Protein 5E8B (pdb70)

InterPro domains:
  IPR004343 Plus-3 domain [PF03126] (243-345)
  IPR004343 Plus-3 domain [PS51360] (238-370)
  IPR004343 Plus-3 domain [SM00719] (238-347)
  IPR036128 Plus3-like superfamily [G3DSA:3.90.70.200] (239-367)
  IPR036128 Plus3-like superfamily [SSF159042] (241-369)

Nearest PDB structures (foldseek):
  5e8b-assembly2_B  TM=1.013E+00  e=3.128E-06  Saccharomyces cerevisiae S288C
  5emx-assembly1_A  TM=9.940E-01  e=3.845E-06  Saccharomyces cerevisiae S288C
  5e8b-assembly2_B  TM=1.020E+00  e=2.903E-07  Saccharomyces cerevisiae S288C
  5emx-assembly1_A  TM=1.018E+00  e=6.330E-07  Saccharomyces cerevisiae S288C

Secondary structure (DSSP, 8-state):
-PPPS--BTTTBSSHHHHHHHHHS-HHHHHHHHHHHHHHHHHHHHHHHHHHHT-/---S--BTTTBSSHHHHHHHTTS-HHHHHHHHHHHHHHHHHHHHHHHHHHH-

Foldseek 3Di:
DDDQCAPPVQQHNDVVRVVVLVPDPPVVSVVSSVVSVVVSVVVVVVVVVVVVVD/DDQCAPPVQQANDDVRVVVLVPDPPVVSVVSSVVSVVVRVVVVVVVVVVVVD

Organism: Saccharomyces cerevisiae (strain ATCC 204508 / S288c) (NCBI:txid559292)

Solvent-accessible surface area: 8019 Å² total; per-residue (Å²): 203,64,88,57,46,11,86,43,107,41,82,10,100,26,88,19,11,43,104,105,2,93,87,38,80,117,137,88,51,87,78,58,36,124,89,22,64,81,58,33,130,105,12,97,85,103,96,107,123,71,55,86,70,208,114,89,56,45,10,83,56,109,41,74,10,91,26,92,21,12,63,102,102,2,105,82,46,78,99,141,87,66,75,78,57,27,124,89,23,63,90,67,37,133,128,12,95,87,104,98,106,126,116,87,90,100

Structure (mmCIF, N/CA/C/O backbone):
data_5E8B
#
_entry.id   5E8B
#
_cell.length_a   93.868
_cell.length_b   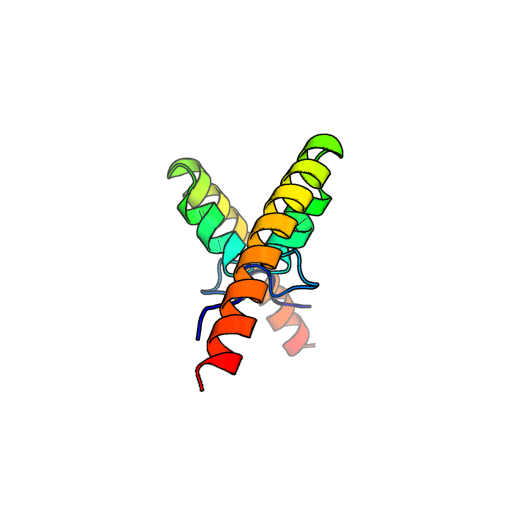93.868
_cell.length_c   75.344
_cell.angle_alpha   90.00
_cell.angle_beta   90.00
_cell.angle_gamma   120.00
#
_symmetry.space_group_name_H-M   'H 3 2'
#
loop_
_entity.id
_entity.type
_entity.pdbx_description
1 polymer 'RNA polymerase-associated protein RTF1'
2 non-polymer 'SODIUM ION'
3 non-polymer BENZAMIDINE
4 water water
#
loop_
_atom_site.group_PDB
_atom_site.id
_atom_site.type_symbol
_atom_site.label_atom_id
_atom_site.label_alt_id
_atom_site.label_comp_id
_atom_site.label_asym_id
_atom_site.label_entity_id
_atom_site.label_seq_id
_atom_site.pdbx_PDB_ins_code
_atom_site.Cartn_x
_atom_site.Cartn_y
_atom_site.Cartn_z
_atom_site.occupancy
_atom_site.B_iso_or_equiv
_atom_site.auth_seq_id
_atom_site.auth_comp_id
_atom_site.auth_asym_id
_atom_site.auth_atom_id
_atom_site.pdbx_PDB_model_num
ATOM 1 N N . GLU A 1 3 ? 78.951 42.124 13.038 1.00 44.92 75 GLU A N 1
ATOM 2 C CA . GLU A 1 3 ? 78.242 42.939 12.046 1.00 44.30 75 GLU A CA 1
ATOM 3 C C . GLU A 1 3 ? 78.319 44.431 12.352 1.00 46.87 75 GLU A C 1
ATOM 4 O O . GLU A 1 3 ? 77.989 44.874 13.453 1.00 50.42 75 GLU A O 1
ATOM 15 N N . GLU A 1 4 ? 78.740 45.195 11.350 1.00 45.74 76 GLU A N 1
ATOM 16 C CA . GLU A 1 4 ? 78.937 46.635 11.457 1.00 44.45 76 GLU A CA 1
ATOM 17 C C . GLU A 1 4 ? 77.742 47.366 10.854 1.00 43.58 76 GLU A C 1
ATOM 18 O O . GLU A 1 4 ? 77.227 46.979 9.795 1.00 41.51 76 GLU A O 1
ATOM 30 N N . ALA A 1 5 ? 77.309 48.432 11.526 1.00 41.05 77 ALA A N 1
ATOM 31 C CA . ALA A 1 5 ? 76.153 49.186 11.053 1.00 34.50 77 ALA A CA 1
ATOM 32 C C . ALA A 1 5 ? 76.481 49.980 9.788 1.00 31.61 77 ALA A C 1
ATOM 33 O O . ALA A 1 5 ? 77.513 50.667 9.692 1.00 32.63 77 ALA A O 1
ATOM 40 N N . ASN A 1 6 ? 75.591 49.870 8.820 1.00 27.89 78 ASN A N 1
ATOM 41 C CA . ASN A 1 6 ? 75.626 50.671 7.611 1.00 27.94 78 ASN A CA 1
ATOM 42 C C . ASN A 1 6 ? 75.501 52.149 7.965 1.00 27.48 78 ASN A C 1
ATOM 43 O O . ASN A 1 6 ? 74.475 52.560 8.531 1.00 27.00 78 ASN A O 1
ATOM 54 N N . PRO A 1 7 ? 76.492 52.978 7.650 1.00 26.94 79 PRO A N 1
ATOM 55 C CA . PRO A 1 7 ? 76.411 54.385 8.053 1.00 27.29 79 PRO A CA 1
ATOM 56 C C . PRO A 1 7 ? 75.437 55.210 7.234 1.00 25.20 79 PRO A C 1
ATOM 57 O O . PRO A 1 7 ? 74.991 56.262 7.716 1.00 27.64 79 PRO A O 1
ATOM 68 N N . PHE A 1 8 ? 7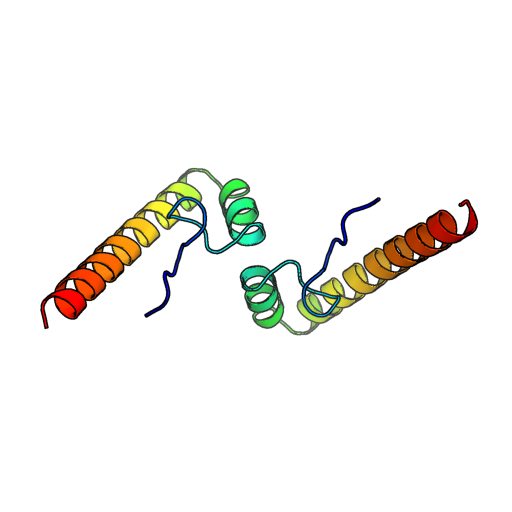5.098 54.784 6.017 1.00 23.78 80 PHE A N 1
ATOM 69 C CA . PHE A 1 8 ? 74.210 55.550 5.139 1.00 23.44 80 PHE A CA 1
ATOM 70 C C . PHE A 1 8 ? 73.199 54.605 4.511 1.00 25.04 80 PHE A C 1
ATOM 71 O O . PHE A 1 8 ? 73.252 54.307 3.311 1.00 27.24 80 PHE A O 1
ATOM 88 N N . PRO A 1 9 ? 72.245 54.111 5.306 1.00 26.37 81 PRO A N 1
ATOM 89 C CA . PRO A 1 9 ? 71.344 53.069 4.812 1.00 27.29 81 PRO A CA 1
ATOM 90 C C . PRO A 1 9 ? 70.267 53.584 3.875 1.00 29.60 81 PRO A C 1
ATOM 91 O O . PRO A 1 9 ? 69.591 52.759 3.237 1.00 34.88 81 PRO A O 1
ATOM 102 N N . LEU A 1 10 ? 70.088 54.905 3.761 1.00 27.51 82 LEU A N 1
ATOM 103 C CA . LEU A 1 10 ? 69.067 55.461 2.878 1.00 26.58 82 LEU A CA 1
ATOM 104 C C . LEU A 1 10 ? 69.694 55.774 1.519 1.00 30.44 82 LEU A C 1
ATOM 105 O O . LEU A 1 10 ? 70.517 56.695 1.383 1.00 27.37 82 LEU A O 1
ATOM 121 N N . GLU A 1 11 ? 69.316 54.985 0.522 1.00 30.32 83 GLU A N 1
ATOM 122 C CA . GLU A 1 11 ? 69.757 55.163 -0.854 1.00 34.27 83 GLU A CA 1
ATOM 123 C C . GLU A 1 11 ? 71.275 55.142 -0.981 1.00 32.49 83 GLU A C 1
ATOM 124 O O . GLU A 1 11 ? 71.835 55.683 -1.944 1.00 33.97 83 GLU A O 1
ATOM 136 N N . GLY A 1 12 ? 71.945 54.497 -0.028 1.00 31.32 84 GLY A N 1
ATOM 137 C CA . GLY A 1 12 ? 73.376 54.344 -0.064 1.00 30.77 84 GLY A CA 1
ATOM 138 C C . GLY A 1 12 ? 74.170 55.595 0.220 1.00 26.96 84 GLY A C 1
ATOM 139 O O . GLY A 1 12 ? 75.401 55.546 0.140 1.00 30.47 84 GLY A O 1
ATOM 143 N N . LYS A 1 13 ? 73.524 56.711 0.567 1.00 25.15 85 LYS A N 1
ATOM 144 C CA . LYS A 1 13 ? 74.273 57.949 0.760 1.00 26.52 85 LYS A CA 1
ATOM 145 C C . LYS A 1 13 ? 73.699 58.882 1.820 1.00 24.94 85 LYS A C 1
ATOM 146 O O . LYS A 1 13 ? 74.328 59.900 2.120 1.00 26.54 85 LYS A O 1
ATOM 165 N N . TYR A 1 14 ? 72.539 58.554 2.407 1.00 24.81 86 TYR A N 1
ATOM 166 C CA . TYR A 1 14 ? 71.931 59.366 3.458 1.00 23.44 86 TYR A CA 1
ATOM 167 C C . TYR A 1 14 ? 71.688 58.539 4.716 1.00 24.35 86 TYR A C 1
ATOM 168 O O . TYR A 1 14 ? 71.547 57.313 4.663 1.00 25.59 86 TYR A O 1
ATOM 186 N N . LYS A 1 15 ? 71.669 59.231 5.860 1.00 23.25 87 LYS A N 1
ATOM 187 C CA . LYS A 1 15 ? 71.450 58.581 7.150 1.00 22.95 87 LYS A CA 1
ATOM 188 C C . LYS A 1 15 ? 69.977 58.270 7.376 1.00 24.99 87 LYS A C 1
ATOM 189 O O . LYS A 1 15 ? 69.640 57.235 7.960 1.00 27.84 87 LYS A O 1
ATOM 208 N N . ASP A 1 16 ? 69.107 59.176 6.929 1.00 24.61 88 ASP A N 1
ATOM 209 C CA . ASP A 1 16 ? 67.670 59.165 7.153 1.00 24.66 88 ASP A CA 1
ATOM 210 C C . ASP A 1 16 ? 67.092 60.364 6.399 1.00 23.99 88 ASP A C 1
ATOM 211 O O . ASP A 1 16 ? 67.832 61.071 5.699 1.00 23.44 88 ASP A O 1
ATOM 220 N N . GLU A 1 17 ? 65.780 60.593 6.498 1.00 26.20 89 GLU A N 1
ATOM 221 C CA . GLU A 1 17 ? 65.151 61.593 5.635 1.00 28.47 89 GLU A CA 1
ATOM 222 C C . GLU A 1 17 ? 65.590 63.017 5.976 1.00 25.50 89 GLU A C 1
ATOM 223 O O . GLU A 1 17 ? 65.722 63.854 5.074 1.00 28.32 89 GLU A O 1
ATOM 235 N N . SER A 1 18 ? 65.796 63.343 7.258 1.00 23.88 90 SER A N 1
ATOM 236 C CA . SER A 1 18 ? 66.169 64.723 7.549 1.00 24.47 90 SER A CA 1
ATOM 237 C C . SER A 1 18 ? 67.589 65.001 7.083 1.00 24.58 90 SER A C 1
ATOM 238 O O . SER A 1 18 ? 67.904 66.137 6.689 1.00 24.99 90 SER A O 1
ATOM 246 N N . ASP A 1 19 ? 68.451 63.979 7.116 1.00 24.05 91 ASP A N 1
ATOM 247 C CA . ASP A 1 19 ? 69.788 64.109 6.557 1.00 23.31 91 ASP A CA 1
ATOM 248 C C . ASP A 1 19 ? 69.727 64.307 5.048 1.00 22.38 91 ASP A C 1
ATOM 249 O O . ASP A 1 19 ? 70.427 65.167 4.499 1.00 24.44 91 ASP A O 1
ATOM 258 N N . ARG A 1 20 ? 68.874 63.544 4.365 1.00 24.62 92 ARG A N 1
ATOM 259 C CA . ARG A 1 20 ? 68.688 63.751 2.937 1.00 25.72 92 ARG A CA 1
ATOM 260 C C . ARG A 1 20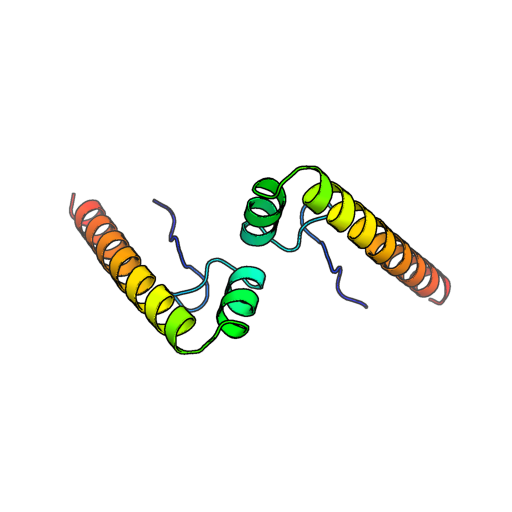 ? 68.252 65.180 2.645 1.00 25.02 92 ARG A C 1
ATOM 261 O O . ARG A 1 20 ? 68.801 65.833 1.745 1.00 26.62 92 ARG A O 1
ATOM 282 N N . GLU A 1 21 ? 67.225 65.662 3.360 1.00 25.57 93 GLU A N 1
ATOM 283 C CA . GLU A 1 21 ? 66.720 67.007 3.112 1.00 27.06 93 GLU A CA 1
ATOM 284 C C . GLU A 1 21 ? 67.797 68.043 3.367 1.00 28.09 93 GLU A C 1
ATOM 285 O O . GLU A 1 21 ? 67.912 69.031 2.629 1.00 30.43 93 GLU A O 1
ATOM 297 N N . HIS A 1 22 ? 68.602 67.830 4.400 1.00 26.28 94 HIS A N 1
ATOM 298 C CA . HIS A 1 22 ? 69.693 68.759 4.689 1.00 25.54 94 HIS A CA 1
ATOM 299 C C . HIS A 1 22 ? 70.706 68.797 3.548 1.00 26.52 94 HIS A C 1
ATOM 300 O O . HIS A 1 22 ? 71.047 69.873 3.037 1.00 29.81 94 HIS A O 1
ATOM 314 N N . LEU A 1 23 ? 71.223 67.636 3.146 1.00 26.81 95 LEU A N 1
ATOM 315 C CA . LEU A 1 23 ? 72.202 67.622 2.065 1.00 26.99 95 LEU A CA 1
ATOM 316 C C . LEU A 1 23 ? 71.624 68.232 0.798 1.00 30.49 95 LEU A C 1
ATOM 317 O O . LEU A 1 23 ? 72.304 68.990 0.091 1.00 29.83 95 LEU A O 1
ATOM 333 N N . GLU A 1 24 ? 70.368 67.924 0.499 1.00 34.54 96 GLU A N 1
ATOM 334 C CA . GLU A 1 24 ? 69.761 68.428 -0.719 1.00 37.05 96 GLU A CA 1
ATOM 335 C C . GLU A 1 24 ? 69.529 69.929 -0.660 1.00 35.98 96 GLU A C 1
ATOM 336 O O . GLU A 1 24 ? 69.356 70.554 -1.710 1.00 40.14 96 GLU A O 1
ATOM 348 N N . SER A 1 25 ? 69.579 70.531 0.528 1.00 34.90 97 SER A N 1
ATOM 349 C CA . SER A 1 25 ? 69.446 71.977 0.662 1.00 38.73 97 SER A CA 1
ATOM 350 C C . SER A 1 25 ? 70.775 72.716 0.567 1.00 36.99 97 SER A C 1
ATOM 351 O O . SER A 1 25 ? 70.773 73.950 0.484 1.00 40.30 97 SER A O 1
ATOM 359 N N . LEU A 1 26 ? 71.902 72.006 0.571 1.00 33.40 98 LEU A N 1
ATOM 360 C CA . LEU A 1 26 ? 73.199 72.658 0.581 1.00 31.56 98 LEU A CA 1
ATOM 361 C C . LEU A 1 26 ? 73.572 73.178 -0.799 1.00 32.79 98 LEU A C 1
ATOM 362 O O . LEU A 1 26 ? 73.029 72.729 -1.812 1.00 34.39 98 LEU A O 1
ATOM 378 N N . PRO A 1 27 ? 74.519 74.111 -0.872 1.00 31.61 99 PRO A N 1
ATOM 379 C CA . PRO A 1 27 ? 75.066 74.488 -2.178 1.00 30.76 99 PRO A CA 1
ATOM 380 C C . PRO A 1 27 ? 75.730 73.296 -2.849 1.00 29.56 99 PRO A C 1
ATOM 381 O O . PRO A 1 27 ? 76.162 72.343 -2.193 1.00 29.18 99 PRO A O 1
ATOM 392 N N . GLU A 1 28 ? 75.812 73.365 -4.179 1.00 30.43 100 GLU A N 1
ATOM 393 C CA . GLU A 1 28 ? 76.326 72.241 -4.960 1.00 32.00 100 GLU A CA 1
ATOM 394 C C . GLU A 1 28 ? 77.700 71.775 -4.469 1.00 27.48 100 GLU A C 1
ATOM 395 O O . GLU A 1 28 ? 77.924 70.574 -4.290 1.00 28.15 100 GLU A O 1
ATOM 407 N N . MET A 1 29 ? 78.651 72.702 -4.296 1.00 28.87 101 MET A N 1
ATOM 408 C CA . MET A 1 29 ? 80.009 72.290 -3.941 1.00 30.01 101 MET A CA 1
ATOM 409 C C . MET A 1 29 ? 80.031 71.528 -2.624 1.00 29.10 101 MET A C 1
ATOM 410 O O . MET A 1 29 ? 80.710 70.499 -2.499 1.00 28.22 101 MET A O 1
ATOM 424 N N . GLU A 1 30 ? 79.309 72.031 -1.625 1.00 27.25 102 GLU A N 1
ATOM 425 C CA . GLU A 1 30 ? 79.269 71.366 -0.333 1.00 25.14 102 GLU A CA 1
ATOM 426 C C . GLU A 1 30 ? 78.601 70.008 -0.452 1.00 25.71 102 GLU A C 1
ATOM 427 O O . GLU A 1 30 ? 79.103 69.014 0.085 1.00 25.21 102 GLU A O 1
ATOM 439 N N . ARG A 1 31 ? 77.469 69.941 -1.164 1.00 26.00 103 ARG A N 1
ATOM 440 C CA . ARG A 1 31 ? 76.763 68.669 -1.296 1.00 24.85 103 ARG A CA 1
ATOM 441 C C . ARG A 1 31 ? 77.637 67.628 -1.989 1.00 23.64 103 ARG A C 1
ATOM 442 O O . ARG A 1 31 ? 77.743 66.481 -1.530 1.00 23.21 103 ARG A O 1
ATOM 463 N N . GLU A 1 32 ? 78.276 68.004 -3.102 1.00 25.64 104 GLU A N 1
ATOM 464 C CA . GLU A 1 32 ? 79.066 67.023 -3.843 1.00 25.96 104 GLU A CA 1
ATOM 465 C C . GLU A 1 32 ? 80.302 66.609 -3.054 1.00 23.98 104 GLU A C 1
ATOM 466 O O . GLU A 1 32 ? 80.754 65.460 -3.173 1.00 24.32 104 GLU A O 1
ATOM 478 N N . THR A 1 33 ? 80.843 67.513 -2.228 1.00 23.15 105 THR A N 1
ATOM 479 C CA . THR A 1 33 ? 81.971 67.152 -1.376 1.00 21.98 105 THR A CA 1
ATOM 480 C C . THR A 1 33 ? 81.545 66.126 -0.334 1.00 22.08 105 THR A C 1
ATOM 481 O O . THR A 1 33 ? 82.217 65.102 -0.138 1.00 22.75 105 THR A O 1
ATOM 492 N N . LEU A 1 34 ? 80.430 66.378 0.347 1.00 22.93 106 LEU A N 1
ATOM 493 C CA . LEU A 1 34 ? 79.950 65.420 1.337 1.00 21.90 106 LEU A CA 1
ATOM 494 C C . LEU A 1 34 ? 79.588 64.082 0.697 1.00 22.39 106 LEU A C 1
ATOM 495 O O . LEU A 1 34 ? 79.850 63.026 1.279 1.00 22.71 106 LEU A O 1
ATOM 511 N N . LEU A 1 35 ? 78.979 64.090 -0.498 1.00 22.24 107 LEU A N 1
ATOM 512 C CA . LEU A 1 35 ? 78.666 62.812 -1.144 1.00 22.15 107 LEU A CA 1
ATOM 513 C C . LEU A 1 35 ? 79.929 62.053 -1.517 1.00 21.84 107 LEU A C 1
ATOM 514 O O . LEU A 1 35 ? 79.971 60.815 -1.410 1.00 22.94 107 LEU A O 1
ATOM 530 N N . PHE A 1 36 ? 80.976 62.766 -1.942 1.00 21.28 108 PHE A N 1
ATOM 531 C CA . PHE A 1 36 ? 82.255 62.103 -2.170 1.00 20.58 108 PHE A CA 1
ATOM 532 C C . PHE A 1 36 ? 82.800 61.495 -0.878 1.00 22.66 108 PHE A C 1
ATOM 533 O O . PHE A 1 36 ? 83.198 60.318 -0.849 1.00 21.41 108 PHE A O 1
ATOM 550 N N . GLU A 1 37 ? 82.842 62.284 0.200 1.00 21.59 109 GLU A N 1
ATOM 551 C CA . GLU A 1 37 ? 83.261 61.754 1.497 1.00 20.49 109 GLU A CA 1
ATOM 552 C C . GLU A 1 37 ? 82.503 60.477 1.839 1.00 21.14 109 GLU A C 1
ATOM 553 O O . GLU A 1 37 ? 83.094 59.467 2.254 1.00 22.41 109 GLU A O 1
ATOM 565 N N . ARG A 1 38 ? 81.180 60.509 1.678 1.00 20.54 110 ARG A N 1
ATOM 566 C CA . ARG A 1 38 ? 80.359 59.366 2.044 1.00 20.07 110 ARG A CA 1
ATOM 567 C C . ARG A 1 38 ? 80.607 58.168 1.135 1.00 21.04 110 ARG A C 1
ATOM 568 O O . ARG A 1 38 ? 80.545 57.017 1.597 1.00 21.99 110 ARG A O 1
ATOM 589 N N . SER A 1 39 ? 80.902 58.404 -0.144 1.00 21.67 111 SER A N 1
ATOM 590 C CA . SER A 1 39 ? 81.199 57.285 -1.029 1.00 21.67 111 SER A CA 1
ATOM 591 C C . SER A 1 39 ? 82.471 56.575 -0.589 1.00 20.00 111 SER A C 1
ATOM 592 O O . SER A 1 39 ? 82.580 55.350 -0.744 1.00 23.14 111 SER A O 1
ATOM 600 N N . GLN A 1 40 ? 83.427 57.312 -0.011 1.00 20.79 112 GLN A N 1
ATOM 601 C CA . GLN A 1 40 ? 84.635 56.677 0.520 1.00 22.89 112 GLN A CA 1
ATOM 602 C C . GLN A 1 40 ? 84.310 55.842 1.750 1.00 22.51 112 GLN A C 1
ATOM 603 O O . GLN A 1 40 ? 84.817 54.726 1.914 1.00 23.99 112 GLN A O 1
ATOM 617 N N . ILE A 1 41 ? 83.529 56.417 2.666 1.00 23.03 113 ILE A N 1
ATOM 618 C CA . ILE A 1 41 ? 83.109 55.705 3.867 1.00 22.69 113 ILE A CA 1
ATOM 619 C C . ILE A 1 41 ? 82.399 54.412 3.487 1.00 23.66 113 ILE A C 1
ATOM 620 O O . ILE A 1 41 ? 82.641 53.350 4.074 1.00 25.28 113 ILE A O 1
ATOM 636 N N . MET A 1 42 ? 81.512 54.485 2.490 1.00 20.75 114 MET A N 1
ATOM 637 C CA . MET A 1 42 ? 80.729 53.326 2.085 1.00 20.02 114 MET A CA 1
ATOM 638 C C . MET A 1 42 ? 81.586 52.255 1.413 1.00 21.13 114 MET A C 1
ATOM 639 O O . MET A 1 42 ? 81.315 51.054 1.573 1.00 23.36 114 MET A O 1
ATOM 653 N N . GLN A 1 43 ? 82.600 52.660 0.637 1.00 22.86 115 GLN A N 1
ATOM 654 C CA . GLN A 1 43 ? 83.507 51.676 0.057 1.00 22.04 115 GLN A CA 1
ATOM 655 C C . GLN A 1 43 ? 84.235 50.901 1.152 1.00 22.86 115 GLN A C 1
ATOM 656 O O . GLN A 1 43 ? 84.379 49.672 1.071 1.00 24.21 115 GLN A O 1
ATOM 670 N N . LYS A 1 44 ? 84.715 51.611 2.181 1.00 22.98 116 LYS A N 1
ATOM 671 C CA . LYS A 1 44 ? 85.414 50.949 3.276 1.00 23.95 116 LYS A CA 1
ATOM 672 C C . LYS A 1 44 ? 84.466 50.050 4.058 1.00 23.01 116 LYS A C 1
ATOM 673 O O . LYS A 1 44 ? 84.842 48.935 4.447 1.00 24.37 116 LYS A O 1
ATOM 692 N N . TYR A 1 45 ? 83.233 50.515 4.292 1.00 24.36 117 TYR A N 1
ATOM 693 C CA . TYR A 1 45 ? 82.225 49.689 4.949 1.00 24.01 117 TYR A CA 1
ATOM 694 C C . TYR A 1 45 ? 81.963 48.419 4.156 1.00 24.17 117 TYR A C 1
ATOM 695 O O . TYR A 1 45 ? 81.919 47.317 4.718 1.00 23.29 117 TYR A O 1
ATOM 713 N N . GLN A 1 46 ? 81.798 48.551 2.839 1.00 23.76 118 GLN A N 1
ATOM 714 C CA . GLN A 1 46 ? 81.482 47.384 2.017 1.00 21.20 118 GLN A CA 1
ATOM 715 C C . GLN A 1 46 ? 82.679 46.442 1.911 1.00 23.01 118 GLN A C 1
ATOM 716 O O . GLN A 1 46 ? 82.514 45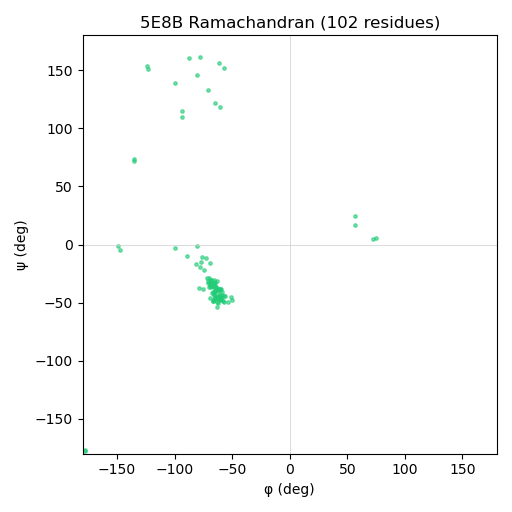.211 1.897 1.00 24.13 118 GLN A O 1
ATOM 730 N N . GLU A 1 47 ? 83.891 46.998 1.838 1.00 23.09 119 GLU A N 1
ATOM 731 C CA . GLU A 1 47 ? 85.088 46.164 1.848 1.00 23.26 119 GLU A CA 1
ATOM 732 C C . GLU A 1 47 ? 85.164 45.333 3.128 1.00 23.42 119 GLU A C 1
ATOM 733 O O . GLU A 1 47 ? 85.419 44.122 3.080 1.00 25.05 119 GLU A O 1
ATOM 745 N N . ARG A 1 48 ? 84.928 45.963 4.287 1.00 23.89 120 ARG A N 1
ATOM 746 C CA . ARG A 1 48 ? 84.982 45.226 5.547 1.00 25.46 120 ARG A CA 1
ATOM 747 C C . ARG A 1 48 ? 83.893 44.162 5.607 1.00 26.54 120 ARG A C 1
ATOM 748 O O . ARG A 1 48 ? 84.110 43.066 6.146 1.00 27.55 120 ARG A O 1
ATOM 769 N N . LYS A 1 49 ? 82.721 44.462 5.049 1.00 25.21 121 LYS A N 1
ATOM 770 C CA . LYS A 1 49 ? 81.634 43.490 5.027 1.00 25.97 121 LYS A CA 1
ATOM 771 C C . LYS A 1 49 ? 81.991 42.289 4.161 1.00 26.90 121 LYS A C 1
ATOM 772 O O . LYS A 1 49 ? 81.709 41.139 4.527 1.00 27.93 121 LYS A O 1
ATOM 791 N N . LEU A 1 50 ? 82.624 42.539 3.015 1.00 24.46 122 LEU A N 1
ATOM 792 C CA . LEU A 1 50 ? 83.101 41.460 2.159 1.00 24.53 122 LEU A CA 1
ATOM 793 C C . LEU A 1 50 ? 84.117 40.588 2.889 1.00 26.33 122 LEU A C 1
ATOM 794 O O . LEU A 1 50 ? 84.039 39.349 2.861 1.00 27.65 122 LEU A O 1
ATOM 810 N N . PHE A 1 51 ? 85.087 41.218 3.548 1.00 24.72 1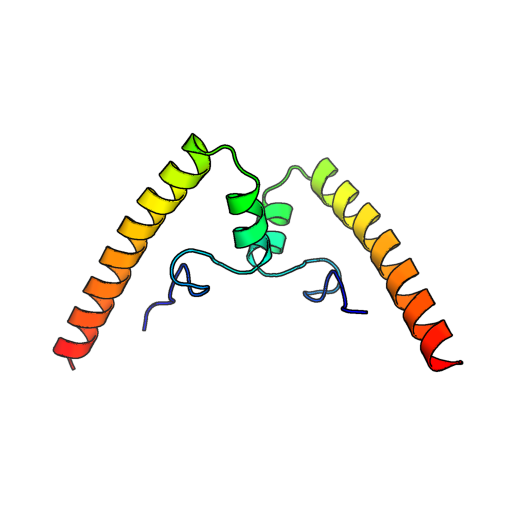23 PHE A N 1
ATOM 811 C CA . PHE A 1 51 ? 86.100 40.440 4.249 1.00 27.27 123 PHE A CA 1
ATOM 812 C C . PHE A 1 51 ? 85.480 39.616 5.376 1.00 25.93 123 PHE A C 1
ATOM 813 O O . PHE A 1 51 ? 85.882 38.470 5.602 1.00 30.81 123 PHE A O 1
ATOM 830 N N . ARG A 1 52 ? 84.485 40.165 6.077 1.00 28.18 124 ARG A N 1
ATOM 831 C CA . ARG A 1 52 ? 83.797 39.387 7.107 1.00 30.84 124 ARG A CA 1
ATOM 832 C C . ARG A 1 52 ? 83.109 38.164 6.512 1.00 31.44 124 ARG A C 1
ATOM 833 O O . ARG A 1 52 ? 83.155 37.076 7.093 1.00 33.17 124 ARG A O 1
ATOM 854 N N . ALA A 1 53 ? 82.447 38.329 5.367 1.00 30.66 125 ALA A N 1
ATOM 855 C CA . ALA A 1 53 ? 81.805 37.193 4.714 1.00 31.79 125 ALA A CA 1
ATOM 856 C C . ALA A 1 53 ? 82.823 36.118 4.343 1.00 28.75 125 ALA A C 1
ATOM 857 O O . ALA A 1 53 ? 82.552 34.923 4.485 1.00 34.26 125 ALA A O 1
ATOM 864 N N . ALA A 1 54 ? 84.010 36.525 3.881 1.00 28.69 126 ALA A N 1
ATOM 865 C CA . ALA A 1 54 ? 85.019 35.563 3.449 1.00 30.80 126 ALA A CA 1
ATOM 866 C C . ALA A 1 54 ? 85.645 34.823 4.621 1.00 35.43 126 ALA A C 1
ATOM 867 O O . ALA A 1 54 ? 86.115 33.685 4.459 1.00 36.14 126 ALA A O 1
ATOM 874 N N . GLY A 1 55 ? 85.700 35.462 5.789 1.00 36.82 127 GLY A N 1
ATOM 875 C CA . GLY A 1 55 ? 86.279 34.859 6.969 1.00 42.44 127 GLY A CA 1
ATOM 876 C C . GLY A 1 55 ? 85.369 33.905 7.694 1.00 49.78 127 GLY A C 1
ATOM 877 O O . GLY A 1 55 ? 85.775 33.315 8.700 1.00 51.98 127 GLY A O 1
ATOM 881 N N . ARG A 1 56 ? 84.144 33.732 7.207 1.00 53.14 128 ARG A N 1
ATOM 882 C CA . ARG A 1 56 ? 83.217 32.765 7.782 1.00 59.39 128 ARG A CA 1
ATOM 883 C C . ARG A 1 56 ? 83.319 31.411 7.080 1.00 62.23 128 ARG A C 1
ATOM 884 O O . ARG A 1 56 ? 83.934 30.471 7.602 1.00 65.32 128 ARG A O 1
ATOM 905 N N . GLU B 1 4 ? 47.422 63.360 8.072 1.00 52.54 76 GLU B N 1
ATOM 906 C CA . GLU B 1 4 ? 48.559 64.188 8.393 1.00 51.91 76 GLU B CA 1
ATOM 907 C C . GLU B 1 4 ? 49.568 63.419 9.206 1.00 51.15 76 GLU B C 1
ATOM 908 O O . GLU B 1 4 ? 49.270 62.841 10.231 1.00 52.15 76 GLU B O 1
ATOM 919 N N . ALA B 1 5 ? 50.791 63.395 8.722 1.00 50.27 77 ALA B N 1
ATOM 920 C CA . ALA B 1 5 ? 51.834 62.656 9.395 1.00 48.64 77 ALA B CA 1
ATOM 921 C C . ALA B 1 5 ? 52.407 63.442 10.576 1.00 45.10 77 ALA B C 1
ATOM 922 O O . ALA B 1 5 ? 52.486 64.636 10.543 1.00 47.62 77 ALA B O 1
ATOM 929 N N . ASN B 1 6 ? 52.786 62.717 11.598 1.00 42.70 78 ASN B N 1
ATOM 930 C CA . ASN B 1 6 ? 53.402 63.282 12.783 1.00 38.64 78 ASN B CA 1
ATOM 931 C C . ASN B 1 6 ? 54.725 63.881 12.382 1.00 36.30 78 ASN B C 1
ATOM 932 O O . ASN B 1 6 ? 55.554 63.205 11.865 1.00 38.81 78 ASN B O 1
ATOM 943 N N . PRO B 1 7 ? 54.911 65.161 12.625 1.00 35.14 79 PRO B N 1
ATOM 944 C CA . PRO B 1 7 ? 56.151 65.795 12.159 1.00 32.81 79 PRO B CA 1
ATOM 945 C C . PRO B 1 7 ? 57.367 65.510 13.026 1.00 33.13 79 PRO B C 1
ATOM 946 O O . PRO B 1 7 ? 58.489 65.712 12.550 1.00 34.02 79 PRO B O 1
ATOM 957 N N . PHE B 1 8 ? 57.185 65.091 14.280 1.00 30.08 80 PHE B N 1
ATOM 958 C CA . PHE B 1 8 ? 58.294 64.807 15.191 1.00 31.39 80 PHE B CA 1
ATOM 959 C C . PHE B 1 8 ? 58.014 63.498 15.916 1.00 34.71 80 PHE B C 1
ATOM 960 O O . PHE B 1 8 ? 57.692 63.474 17.110 1.00 36.74 80 PHE B O 1
ATOM 977 N N . PRO B 1 9 ? 58.140 62.374 15.205 1.00 35.00 81 PRO B N 1
ATOM 978 C CA . PRO B 1 9 ? 57.741 61.087 15.790 1.00 37.83 81 PRO B CA 1
ATOM 979 C C . PRO B 1 9 ? 58.734 60.503 16.780 1.00 40.66 81 PRO B C 1
ATOM 980 O O . PRO B 1 9 ? 58.365 59.572 17.509 1.00 46.40 81 PRO B O 1
ATOM 991 N N . LEU B 1 10 ? 59.976 60.993 16.819 1.00 36.98 82 LEU B N 1
ATOM 992 C CA . LEU B 1 10 ? 61.004 60.442 17.698 1.00 34.21 82 LEU B CA 1
ATOM 993 C C . LEU B 1 10 ? 61.011 61.236 19.001 1.00 35.30 82 LEU B C 1
ATOM 994 O O . LEU B 1 10 ? 61.317 62.437 19.011 1.00 35.45 82 LEU B O 1
ATOM 1010 N N . GLU B 1 11 ? 60.658 60.563 20.095 1.00 40.65 83 GLU B N 1
ATOM 1011 C CA . GLU B 1 11 ? 60.563 61.169 21.422 1.00 41.96 83 GLU B CA 1
ATOM 1012 C C . GLU B 1 11 ? 59.602 62.359 21.455 1.00 39.53 83 GLU B C 1
ATOM 1013 O O . GLU B 1 11 ? 59.659 63.178 22.382 1.00 40.18 83 GLU B O 1
ATOM 1025 N N . GLY B 1 12 ? 58.735 62.492 20.449 1.00 37.99 84 GLY B N 1
ATOM 1026 C CA . GLY B 1 12 ? 57.800 63.599 20.399 1.00 36.25 84 GLY B CA 1
ATOM 1027 C C . GLY B 1 12 ? 58.400 64.936 20.024 1.00 32.66 84 GLY B C 1
ATOM 1028 O O . GLY B 1 12 ? 57.694 65.946 20.061 1.00 34.74 84 GLY B O 1
ATOM 1032 N N . LYS B 1 13 ? 59.678 64.983 19.662 1.00 31.41 85 LYS B N 1
ATOM 1033 C CA . LYS B 1 13 ? 60.305 66.265 19.373 1.00 29.64 85 LYS B CA 1
ATOM 1034 C C . LYS B 1 13 ? 61.408 66.200 18.323 1.00 25.20 85 LYS B C 1
ATOM 1035 O O . LYS B 1 13 ? 61.953 67.252 17.982 1.00 25.23 85 LYS B O 1
ATOM 1054 N N . TYR B 1 14 ? 61.739 65.027 17.778 1.00 27.21 86 TYR B N 1
ATOM 1055 C CA . TYR B 1 14 ? 62.747 64.901 16.735 1.00 25.51 86 TYR B CA 1
ATOM 1056 C C . TYR B 1 14 ? 62.130 64.234 15.514 1.00 26.72 86 TYR B C 1
ATOM 1057 O O . TYR B 1 14 ? 61.180 63.455 15.627 1.00 28.38 86 TYR B O 1
ATOM 1075 N N . LYS B 1 15 ? 62.671 64.564 14.341 1.00 25.38 87 LYS B N 1
ATOM 1076 C CA . LYS B 1 15 ? 62.199 63.958 13.096 1.00 25.37 87 LYS B CA 1
ATOM 1077 C C . LYS B 1 15 ? 62.697 62.528 12.955 1.00 25.36 87 LYS B C 1
ATOM 1078 O O . LYS B 1 15 ? 61.971 61.646 12.467 1.00 28.62 87 LYS B O 1
ATOM 1097 N N . ASP B 1 16 ? 63.934 62.290 13.376 1.00 24.56 88 ASP B N 1
ATOM 1098 C CA . ASP B 1 16 ? 64.647 61.040 13.180 1.00 24.13 88 ASP B CA 1
ATOM 1099 C C . ASP B 1 16 ? 65.997 61.184 13.866 1.00 24.15 88 ASP B C 1
ATOM 1100 O O . ASP B 1 16 ? 66.278 62.221 14.494 1.00 23.70 88 ASP B O 1
ATOM 1109 N N . GLU B 1 17 ? 66.837 60.154 13.746 1.00 27.39 89 GLU B N 1
ATOM 1110 C CA . GLU B 1 17 ? 68.039 60.099 14.564 1.00 28.98 89 GLU B CA 1
ATOM 1111 C C . GLU B 1 17 ? 69.010 61.224 14.210 1.00 24.95 89 GLU B C 1
ATOM 1112 O O . GLU B 1 17 ? 69.588 61.844 15.106 1.00 27.66 89 GLU B O 1
ATOM 1124 N N . SER B 1 18 ? 69.214 61.516 12.923 1.00 24.29 90 SER B N 1
ATOM 1125 C CA . SER B 1 18 ? 70.200 62.551 12.601 1.00 23.52 90 SER B CA 1
ATOM 1126 C C . SER B 1 18 ? 69.705 63.934 13.013 1.00 24.74 90 SER B C 1
ATOM 1127 O O . SER B 1 18 ? 70.519 64.813 13.347 1.00 25.48 90 SER B O 1
ATOM 1135 N N . ASP B 1 19 ? 68.383 64.148 13.017 1.00 23.36 91 ASP B N 1
ATOM 1136 C CA . ASP B 1 19 ? 67.841 65.404 13.515 1.00 22.71 91 ASP B CA 1
ATOM 1137 C C . ASP B 1 19 ? 68.059 65.519 15.015 1.00 22.99 91 ASP B C 1
ATOM 11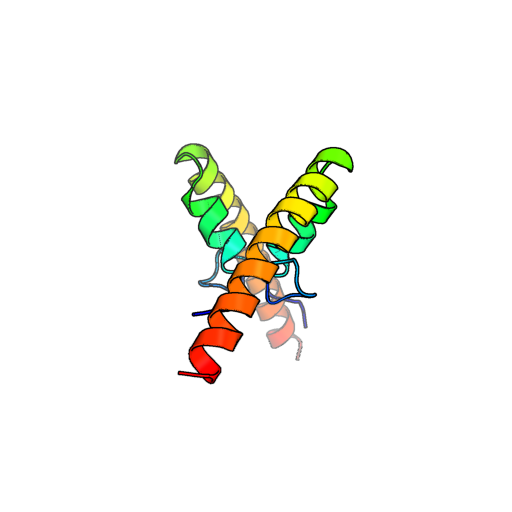38 O O . ASP B 1 19 ? 68.429 66.587 15.522 1.00 24.09 91 ASP B O 1
ATOM 1147 N N . ARG B 1 20 ? 67.849 64.424 15.740 1.00 25.34 92 ARG B N 1
ATOM 1148 C CA . ARG B 1 20 ? 68.111 64.442 17.171 1.00 25.83 92 ARG B CA 1
ATOM 1149 C C . ARG B 1 20 ? 69.574 64.764 17.445 1.00 26.39 92 ARG B C 1
ATOM 1150 O O . ARG B 1 20 ? 69.890 65.602 18.297 1.00 28.27 92 ARG B O 1
ATOM 1171 N N . GLU B 1 21 ? 70.481 64.080 1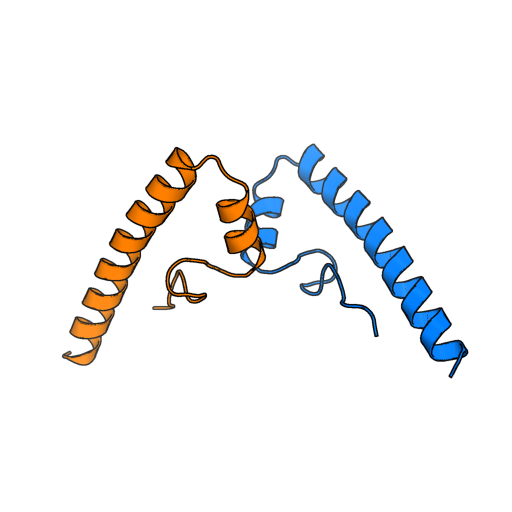6.743 1.00 25.95 93 GLU B N 1
ATOM 1172 C CA . GLU B 1 21 ? 71.906 64.304 16.922 1.00 27.49 93 GLU B CA 1
ATOM 1173 C C . GLU B 1 21 ? 72.270 65.748 16.618 1.00 24.82 93 GLU B C 1
ATOM 1174 O O . GLU B 1 21 ? 73.125 66.337 17.293 1.00 28.41 93 GLU B O 1
ATOM 1186 N N . HIS B 1 22 ? 71.645 66.329 15.595 1.00 22.78 94 HIS B N 1
ATOM 1187 C CA . HIS B 1 22 ? 71.909 67.732 15.267 1.00 23.44 94 HIS B CA 1
ATOM 1188 C C . HIS B 1 22 ? 71.480 68.652 16.412 1.00 26.54 94 HIS B C 1
ATOM 1189 O O . HIS B 1 22 ? 72.241 69.524 16.851 1.00 27.93 94 HIS B O 1
ATOM 1203 N N . LEU B 1 23 ? 70.256 68.477 16.910 1.00 24.64 95 LEU B N 1
ATOM 1204 C CA . LEU B 1 23 ? 69.804 69.339 17.993 1.00 25.98 95 LEU B CA 1
ATOM 1205 C C . LEU B 1 23 ? 70.666 69.154 19.236 1.00 30.19 95 LEU B C 1
ATOM 1206 O O . LEU B 1 23 ? 70.889 70.113 19.984 1.00 28.58 95 LEU B O 1
ATOM 1222 N N . GLU 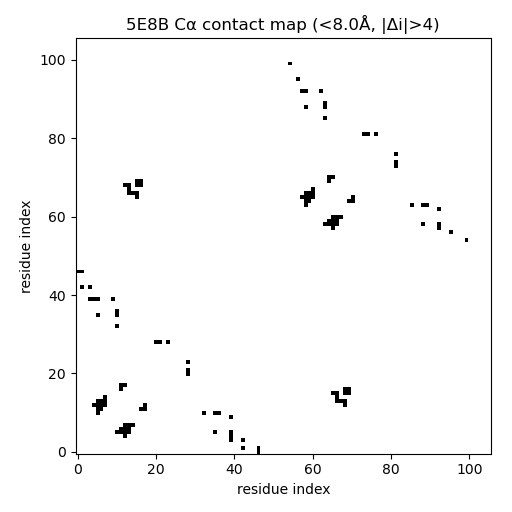B 1 24 ? 71.189 67.943 19.448 1.00 31.42 96 GLU B N 1
ATOM 1223 C CA . GLU B 1 24 ? 72.066 67.665 20.581 1.00 37.41 96 GLU B CA 1
ATOM 1224 C C . GLU B 1 24 ? 73.447 68.273 20.414 1.00 37.23 96 GLU B C 1
ATOM 1225 O O . GLU B 1 24 ? 74.230 68.273 21.369 1.00 42.11 96 GLU B O 1
ATOM 1237 N N . SER B 1 25 ? 73.770 68.754 19.223 1.00 34.83 97 SER B N 1
ATOM 1238 C CA . SER B 1 25 ? 75.051 69.376 18.951 1.00 35.24 97 SER B CA 1
ATOM 1239 C C . SER B 1 25 ? 74.972 70.895 18.965 1.00 34.80 97 SER B C 1
ATOM 1240 O O . SER B 1 25 ? 76.001 71.551 18.788 1.00 41.74 97 SER B O 1
ATOM 1248 N N . LEU B 1 26 ? 73.771 71.476 19.161 1.00 30.91 98 LEU B N 1
ATOM 1249 C CA . LEU B 1 26 ? 73.609 72.921 19.105 1.00 27.96 98 LEU B CA 1
ATOM 1250 C C . LEU B 1 26 ? 73.869 73.567 20.455 1.00 25.87 98 LEU B C 1
ATOM 1251 O O . LEU B 1 26 ? 73.793 72.918 21.494 1.00 27.69 98 LEU B O 1
ATOM 1267 N N . PRO B 1 27 ? 74.142 74.870 20.472 1.00 26.63 99 PRO B N 1
ATOM 1268 C CA . PRO B 1 27 ? 74.158 75.592 21.746 1.00 24.74 99 PRO B CA 1
ATOM 1269 C C . PRO B 1 27 ? 72.822 75.445 22.447 1.00 24.90 99 PRO B C 1
ATOM 1270 O O . PRO B 1 27 ? 71.772 75.310 21.811 1.00 28.61 99 PRO B O 1
ATOM 1281 N N . GLU B 1 28 ? 72.870 75.516 23.777 1.00 24.60 100 GLU B N 1
ATOM 1282 C CA . GLU B 1 28 ? 71.678 75.293 24.581 1.00 25.18 100 GLU B CA 1
ATOM 1283 C C . GLU B 1 28 ? 70.545 76.245 24.197 1.00 25.69 100 GLU B C 1
ATOM 1284 O O . GLU B 1 28 ? 69.388 75.818 24.077 1.00 24.51 100 GLU B O 1
ATOM 1296 N N . MET B 1 29 ? 70.841 77.534 23.995 1.00 27.26 101 MET B N 1
ATOM 1297 C CA . MET B 1 29 ? 69.760 78.477 23.685 1.00 28.28 101 MET B CA 1
ATOM 1298 C C . MET B 1 29 ? 69.047 78.112 22.391 1.00 25.81 101 MET B C 1
ATOM 1299 O O . MET B 1 29 ? 67.813 78.151 22.327 1.00 27.49 101 MET B O 1
ATOM 1313 N N . GLU B 1 30 ? 69.813 77.773 21.348 1.00 26.85 102 GLU B N 1
ATOM 1314 C CA . GLU B 1 30 ? 69.219 77.399 20.068 1.00 25.69 102 GLU B CA 1
ATOM 1315 C C . GLU B 1 30 ? 68.404 76.128 20.215 1.00 24.05 102 GLU B C 1
ATOM 1316 O O . GLU B 1 30 ? 67.272 76.039 19.724 1.00 26.90 102 GLU B O 1
ATOM 1328 N N . ARG B 1 31 ? 68.961 75.132 20.901 1.00 23.84 103 ARG B N 1
ATOM 1329 C CA . ARG B 1 31 ? 68.240 73.881 21.093 1.00 23.24 103 ARG B CA 1
ATOM 1330 C C . ARG B 1 31 ? 66.907 74.112 21.796 1.00 22.84 103 ARG B C 1
ATOM 1331 O O . ARG B 1 31 ? 65.872 73.598 21.367 1.00 23.46 103 ARG B O 1
ATOM 1352 N N . GLU B 1 32 ? 66.909 74.867 22.893 1.00 23.06 104 GLU B N 1
ATOM 1353 C CA . GLU B 1 32 ? 65.660 75.065 23.625 1.00 23.88 104 GLU B CA 1
ATOM 1354 C C . GLU B 1 32 ? 64.669 75.908 22.824 1.00 23.02 104 GLU B C 1
ATOM 1355 O O . GLU B 1 32 ? 63.453 75.720 22.945 1.00 24.44 104 GLU B O 1
ATOM 1367 N N . THR B 1 33 ? 65.158 76.822 21.988 1.00 23.67 105 THR B N 1
ATOM 1368 C CA . THR B 1 33 ? 64.257 77.577 21.122 1.00 21.57 105 THR B CA 1
ATOM 1369 C C . THR B 1 33 ? 63.596 76.662 20.097 1.00 19.77 105 THR B C 1
ATOM 1370 O O . THR B 1 33 ? 62.383 76.723 19.887 1.00 23.29 105 THR B O 1
ATOM 1381 N N . LEU B 1 34 ? 64.384 75.818 19.428 1.00 22.19 106 LEU B N 1
ATOM 1382 C CA . LEU B 1 34 ? 63.797 74.888 18.469 1.00 21.46 106 LEU B CA 1
ATOM 1383 C C . LEU B 1 34 ? 62.829 73.926 19.151 1.00 22.14 106 LEU B C 1
ATOM 1384 O O . LEU B 1 34 ? 61.767 73.616 18.604 1.00 22.78 106 LEU B O 1
ATOM 1400 N N . LEU B 1 35 ? 63.160 73.448 20.350 1.00 23.31 107 LEU B N 1
ATOM 1401 C CA . LEU B 1 35 ? 62.223 72.556 21.033 1.00 23.35 107 LEU B CA 1
ATOM 1402 C C . LEU B 1 35 ? 60.929 73.277 21.384 1.00 22.63 107 LEU B C 1
ATOM 1403 O O . LEU B 1 35 ? 59.842 72.686 21.310 1.00 23.14 107 LEU B O 1
ATOM 1419 N N . PHE B 1 36 ? 61.001 74.558 21.722 1.00 22.43 108 PHE B N 1
ATOM 1420 C CA . PHE B 1 36 ? 59.767 75.299 21.959 1.00 21.78 108 PHE B CA 1
ATOM 1421 C C . PHE B 1 36 ? 58.958 75.440 20.671 1.00 20.93 108 PHE B C 1
ATOM 1422 O O . PHE B 1 36 ? 57.742 75.171 20.642 1.00 21.38 108 PHE B O 1
ATOM 1439 N N . GLU B 1 37 ? 59.618 75.855 19.591 1.00 21.11 109 GLU B N 1
ATOM 1440 C CA . GLU B 1 37 ? 58.950 75.920 18.296 1.00 21.40 109 GLU B CA 1
ATOM 1441 C C . GLU B 1 37 ? 58.253 74.600 17.974 1.00 21.28 109 GLU B C 1
ATOM 1442 O O . GLU B 1 37 ? 57.104 74.577 17.501 1.00 21.90 109 GLU B O 1
ATOM 1454 N N . ARG B 1 38 ? 58.947 73.484 18.206 1.00 21.85 110 ARG B N 1
ATOM 1455 C CA . ARG B 1 38 ? 58.376 72.181 17.880 1.00 20.34 110 ARG B CA 1
ATOM 1456 C C . ARG B 1 38 ? 57.208 71.826 18.794 1.00 21.93 110 ARG B C 1
ATOM 1457 O O . ARG B 1 38 ? 56.255 71.169 18.352 1.00 22.77 110 ARG B O 1
ATOM 1478 N N . SER B 1 39 ? 57.237 72.267 20.056 1.00 22.35 111 SER B N 1
ATOM 1479 C CA . SER B 1 39 ? 56.119 71.974 20.943 1.00 21.78 111 SER B CA 1
ATOM 1480 C C . SER B 1 39 ? 54.860 72.689 20.467 1.00 20.83 111 SER B C 1
ATOM 1481 O O . SER B 1 39 ? 53.746 72.156 20.607 1.00 22.64 111 SER B O 1
ATOM 1489 N N . GLN B 1 40 ? 55.022 73.876 19.873 1.00 21.06 112 GLN B N 1
ATOM 1490 C CA . GLN B 1 40 ? 53.890 74.572 19.269 1.00 22.92 112 GLN B CA 1
ATOM 1491 C C . GLN B 1 40 ? 53.351 73.802 18.075 1.00 22.74 112 GLN B C 1
ATOM 1492 O O . GLN B 1 40 ? 52.132 73.663 17.906 1.00 23.99 112 GLN B O 1
ATOM 1506 N N . ILE B 1 41 ? 54.257 73.351 17.204 1.00 22.76 113 ILE B N 1
ATOM 1507 C CA . ILE B 1 41 ? 53.867 72.595 16.022 1.00 23.24 113 ILE B CA 1
ATOM 1508 C C . ILE B 1 41 ? 53.106 71.355 16.435 1.00 21.95 113 ILE B C 1
ATOM 1509 O O . ILE B 1 41 ? 52.067 71.019 15.855 1.00 25.01 113 ILE B O 1
ATOM 1525 N N . MET B 1 42 ? 53.600 70.665 17.464 1.00 22.64 114 MET B N 1
ATOM 1526 C CA . MET B 1 42 ? 52.971 69.433 17.912 1.00 22.88 114 MET B CA 1
ATOM 1527 C C . MET B 1 42 ? 51.619 69.676 18.567 1.00 22.49 114 MET B C 1
ATOM 1528 O O . MET B 1 42 ? 50.715 68.847 18.422 1.00 23.48 114 MET B O 1
ATOM 1542 N N . GLN B 1 43 ? 51.447 70.795 19.276 1.00 21.47 115 GLN B N 1
ATOM 1543 C CA . GLN B 1 43 ? 50.133 71.101 19.829 1.00 20.81 115 GLN B CA 1
ATOM 1544 C C . GLN B 1 43 ? 49.109 71.297 18.711 1.00 22.05 115 GLN B C 1
ATOM 1545 O O . GLN B 1 43 ? 47.988 70.768 18.771 1.00 25.06 115 GLN B O 1
ATOM 1559 N N . LYS B 1 44 ? 49.482 72.059 17.672 1.00 23.07 116 LYS B N 1
ATOM 1560 C CA . LYS B 1 44 ? 48.577 72.271 16.545 1.00 24.65 116 LYS B CA 1
ATOM 1561 C C . LYS B 1 44 ? 48.309 70.974 15.796 1.00 24.76 116 LYS B C 1
ATOM 1562 O O . LYS B 1 44 ? 47.170 70.725 15.359 1.00 25.46 116 LYS B O 1
ATOM 1581 N N . TYR B 1 45 ? 49.343 70.138 15.639 1.00 25.23 117 TYR B N 1
ATOM 1582 C CA . TYR B 1 45 ? 49.173 68.831 15.008 1.00 24.58 117 TYR B CA 1
ATOM 1583 C C . TYR B 1 45 ? 48.153 67.999 15.769 1.00 25.01 117 TYR B C 1
ATOM 1584 O O . TYR B 1 45 ? 47.217 67.437 15.182 1.00 27.07 117 TYR B O 1
ATOM 1602 N N . GLN B 1 46 ? 48.294 67.949 17.090 1.00 23.58 118 GLN B N 1
ATOM 1603 C CA . GLN B 1 46 ? 47.418 67.108 17.896 1.00 23.37 118 GLN B CA 1
ATOM 1604 C C . GLN B 1 46 ? 46.011 67.682 17.950 1.00 24.35 118 GLN B C 1
ATOM 1605 O O . GLN B 1 46 ? 45.028 66.921 17.982 1.00 24.83 118 GLN B O 1
ATOM 1619 N N . GLU B 1 47 ? 45.886 69.017 17.927 1.00 24.62 119 GLU B N 1
ATOM 1620 C CA . GLU B 1 47 ? 44.563 69.627 17.893 1.00 23.61 119 GLU B CA 1
ATOM 1621 C C . GLU B 1 47 ? 43.833 69.271 16.607 1.00 25.18 119 GLU B C 1
ATOM 1622 O O . GLU B 1 47 ? 42.655 68.891 16.631 1.00 26.99 119 GLU B O 1
ATOM 1634 N N . ARG B 1 48 ? 44.528 69.381 15.468 1.00 29.04 120 ARG B N 1
ATOM 1635 C CA . ARG B 1 48 ? 43.931 69.003 14.196 1.00 29.09 120 ARG B CA 1
ATOM 1636 C C . ARG B 1 48 ? 43.542 67.531 14.189 1.00 28.91 120 ARG B C 1
ATOM 1637 O O . ARG B 1 48 ? 42.500 67.162 13.643 1.00 30.83 120 ARG B O 1
ATOM 1658 N N . LYS B 1 49 ? 44.370 66.679 14.791 1.00 27.85 121 LYS B N 1
ATOM 1659 C CA . LYS B 1 49 ? 44.085 65.251 14.834 1.00 29.45 121 LYS B CA 1
ATOM 1660 C C . LYS B 1 49 ? 42.832 64.972 15.660 1.00 30.52 121 LYS B C 1
ATOM 1661 O O . LYS B 1 49 ? 41.995 64.132 15.290 1.00 32.39 121 LYS B O 1
ATOM 1680 N N . LEU B 1 50 ? 42.684 65.684 16.778 1.00 27.01 122 LEU B N 1
ATOM 1681 C CA . LEU B 1 50 ? 41.491 65.564 17.602 1.00 26.51 122 LEU B CA 1
ATOM 1682 C C . LEU B 1 50 ? 40.250 66.001 16.834 1.00 27.42 122 LEU B C 1
ATOM 1683 O O . LEU B 1 50 ? 39.216 65.322 16.853 1.00 28.51 122 LEU B O 1
ATOM 1699 N N . PHE B 1 51 ? 40.330 67.148 16.165 1.00 27.64 123 PHE B N 1
ATOM 1700 C CA . PHE B 1 51 ? 39.166 67.643 15.454 1.00 27.66 123 PHE B CA 1
ATOM 1701 C C . PHE B 1 51 ? 38.804 66.732 14.294 1.00 30.70 123 PHE B C 1
ATOM 1702 O O . PHE B 1 51 ? 37.619 66.556 13.990 1.00 33.32 123 PHE B O 1
ATOM 1719 N N . ARG B 1 52 ? 39.803 66.149 13.632 1.00 33.81 124 ARG B N 1
ATOM 1720 C CA . ARG B 1 52 ? 39.508 65.198 12.570 1.00 34.79 124 ARG B CA 1
ATOM 1721 C C . ARG B 1 52 ? 38.803 63.973 13.129 1.00 35.83 124 ARG B C 1
ATOM 1722 O O . ARG B 1 52 ? 37.863 63.456 12.518 1.00 38.63 124 ARG B O 1
ATOM 1743 N N . ALA B 1 53 ? 39.219 63.516 14.308 1.00 36.23 125 ALA B N 1
ATOM 1744 C CA . ALA B 1 53 ? 38.596 62.343 14.906 1.00 36.89 125 ALA B CA 1
ATOM 1745 C C . ALA B 1 53 ? 37.148 62.613 15.282 1.00 38.04 125 ALA B C 1
ATOM 1746 O O . ALA B 1 53 ? 36.322 61.692 15.269 1.00 42.68 125 ALA B O 1
ATOM 1753 N N . ALA B 1 54 ? 36.820 63.860 15.627 1.00 34.90 126 ALA B N 1
ATOM 1754 C CA . ALA B 1 54 ? 35.455 64.199 16.001 1.00 38.40 126 ALA B CA 1
ATOM 1755 C C . ALA B 1 54 ? 34.561 64.434 14.796 1.00 44.89 126 ALA B C 1
ATOM 1756 O O . ALA B 1 54 ? 33.333 64.412 14.945 1.00 48.13 126 ALA B O 1
ATOM 1763 N N . GLY B 1 55 ? 35.138 64.649 13.616 1.00 48.95 127 GLY B N 1
ATOM 1764 C CA . GLY B 1 55 ? 34.365 64.954 12.421 1.00 55.68 127 GLY B CA 1
ATOM 1765 C C . GLY B 1 55 ? 33.961 63.722 11.631 1.00 60.08 127 GLY B C 1
ATOM 1766 O O . GLY B 1 55 ? 34.593 62.667 11.735 1.00 62.96 127 GLY B O 1
#

Sequence (106 aa):
EEANPFPLEGKYKDESDREHLESLPEMERETLLFERSQIMQKYQERKLFRAAGREANPFPLEGKYKDESDREHLESLPEMERETLLFERSQIMQKYQERKLFRAAG

GO terms:
  GO:0000791 euchromatin (C, IDA)
  GO:0005634 nucleus (C, IDA)
  GO:0003723 RNA binding (F, IDA)
  GO:2001209 positive regulation of transcription elongation by RNA polymerase I (P, IDA)
  GO:1990269 RNA polymerase II C-terminal domain phosphoserine binding (F, IDA)
  GO:0090262 regulation of transcription-coupled nucleotide-excision repair (P, IGI)
  GO:0006357 regulation of transcription by RNA polymerase II (P, IGI)
  GO:0006368 transcription elongation by RNA polymerase II (P, IGI)
  GO:0001015 snoRNA transcription by RNA polymerase II (P, IMP)
  GO:0042138 meiotic DNA double-strand break formation (P, IMP)
  GO:0009302 sno(s)RNA transcription (P, IMP)
  GO:0031124 mRNA 3'-end processing (P, IMP)
  GO:0031126 sno(s)RNA 3'-end processing (P, IMP)
  GO:0032968 positive regulation of transcription elongation by RNA polymerase II (P, IMP)
  GO:0006353 DNA-templated transcription termination (P, IMP)
  GO:0006368 transcription elongation by RNA polymerase II (P, IMP)
  GO:0070911 global genome nucleotide-excision repair (P, IMP)
  GO:0000122 negative regulation of transcription by RNA polymerase II (P, IMP)
  GO:0016593 Cdc73/Paf1 complex (C, IPI)
  GO:0005515 protein binding (F, IPI)

B-factor: mean 36.57, std 11.96, range [19.77, 85.76]

Radius of gyration: 18.54 Å; Cα contacts (8 Å, |Δi|>4): 66; chains: 2; bounding box: 52×46×30 Å